Protein AF-A0A3D1GV49-F1 (afdb_monomer)

Foldseek 3Di:
DKEWEAELAAIDIDADQAADQDDDDPPPFPQPDDQDLQNLLLLLNQCRVVNCPVVCVPPPVSVVSNVNSRRHVCCVVCVPDDNQKYKYKYKFFFDDDPPCVVVQCVSNVRNVHPGRIDIDIFDIDGGDDPPDPVRVVVRVVVRVVSCLVVCVVCVNGRVVRPVSVVVNVVVD

Radius of gyration: 15.7 Å; Cα contacts (8 Å, |Δi|>4): 279; chains: 1; bounding box: 40×38×38 Å

Mean predicted aligned error: 3.66 Å

Structure (mmCIF, N/CA/C/O backbone):
data_AF-A0A3D1GV49-F1
#
_entry.id   AF-A0A3D1GV49-F1
#
loop_
_atom_site.group_PDB
_atom_site.id
_atom_site.type_symbol
_atom_site.label_atom_id
_atom_site.label_alt_id
_atom_site.label_comp_id
_atom_site.label_asym_id
_atom_site.label_entity_id
_atom_site.label_seq_id
_atom_site.pdbx_PDB_ins_code
_atom_site.Cartn_x
_atom_site.Cartn_y
_atom_site.Cartn_z
_atom_site.occupancy
_atom_site.B_iso_or_equiv
_atom_site.auth_seq_id
_atom_site.auth_comp_id
_atom_site.auth_asym_id
_atom_site.auth_atom_id
_atom_site.pdbx_PDB_model_num
ATOM 1 N N . MET A 1 1 ? 9.164 -7.385 -13.011 1.00 94.00 1 MET A N 1
ATOM 2 C CA . MET A 1 1 ? 7.941 -6.557 -12.893 1.00 94.00 1 MET A CA 1
ATOM 3 C C . MET A 1 1 ? 8.185 -5.562 -11.779 1.00 94.00 1 MET A C 1
ATOM 5 O O . MET A 1 1 ? 9.011 -5.842 -10.910 1.00 94.00 1 MET A O 1
ATOM 9 N N . ILE A 1 2 ? 7.506 -4.420 -11.789 1.00 96.56 2 ILE A N 1
ATOM 10 C CA . ILE A 1 2 ? 7.670 -3.383 -10.764 1.00 96.56 2 ILE A CA 1
ATOM 11 C C . ILE A 1 2 ? 6.376 -3.275 -9.970 1.00 96.56 2 ILE A C 1
ATOM 13 O O . ILE A 1 2 ? 5.301 -3.083 -10.539 1.00 96.56 2 ILE A O 1
ATOM 17 N N . VAL A 1 3 ? 6.489 -3.380 -8.648 1.00 97.19 3 VAL A N 1
ATOM 18 C CA . VAL A 1 3 ? 5.381 -3.139 -7.724 1.00 97.19 3 VAL A CA 1
ATOM 19 C C . VAL A 1 3 ? 5.684 -1.863 -6.952 1.00 97.19 3 VAL A C 1
ATOM 21 O O . VAL A 1 3 ? 6.710 -1.763 -6.280 1.00 97.19 3 VAL A O 1
ATOM 24 N N . ARG A 1 4 ? 4.773 -0.894 -7.036 1.00 97.50 4 ARG A N 1
ATOM 25 C CA . ARG A 1 4 ? 4.805 0.347 -6.261 1.00 97.50 4 ARG A CA 1
ATOM 26 C C . ARG A 1 4 ? 3.702 0.329 -5.216 1.00 97.50 4 ARG A C 1
ATOM 28 O O . ARG A 1 4 ? 2.524 0.209 -5.546 1.00 97.50 4 ARG A O 1
ATOM 35 N N . LEU A 1 5 ? 4.083 0.448 -3.956 1.00 97.62 5 LEU A N 1
ATOM 36 C CA . LEU A 1 5 ? 3.190 0.529 -2.811 1.00 97.62 5 LEU A CA 1
ATOM 37 C C . LEU A 1 5 ? 3.128 1.983 -2.362 1.00 97.62 5 LEU A C 1
ATOM 39 O O . LEU A 1 5 ? 4.135 2.533 -1.928 1.00 97.62 5 LEU A O 1
ATOM 43 N N . MET A 1 6 ? 1.959 2.603 -2.463 1.00 95.81 6 MET A N 1
ATOM 44 C CA . MET A 1 6 ? 1.744 3.982 -2.036 1.00 95.81 6 MET A CA 1
ATOM 45 C C . MET A 1 6 ? 0.834 3.986 -0.809 1.00 95.81 6 MET A C 1
ATOM 47 O O . MET A 1 6 ? -0.371 3.727 -0.913 1.00 95.81 6 MET A O 1
ATOM 51 N N . GLY A 1 7 ? 1.438 4.230 0.355 1.00 94.31 7 GLY A N 1
ATOM 52 C CA . GLY A 1 7 ? 0.734 4.446 1.611 1.00 94.31 7 GLY A CA 1
ATOM 53 C C . GLY A 1 7 ? 0.353 5.909 1.814 1.00 94.31 7 GLY A C 1
ATOM 54 O O . GLY A 1 7 ? 0.360 6.717 0.887 1.00 94.31 7 GLY A O 1
ATOM 55 N N . GLU A 1 8 ? -0.004 6.249 3.050 1.00 91.06 8 GLU A N 1
ATOM 56 C CA . GLU A 1 8 ? -0.353 7.624 3.413 1.00 91.06 8 GLU A CA 1
ATOM 57 C C . GLU A 1 8 ? 0.881 8.519 3.604 1.00 91.06 8 GLU A C 1
ATOM 59 O O . GLU A 1 8 ? 0.804 9.712 3.312 1.00 91.06 8 GLU A O 1
ATOM 64 N N . ILE A 1 9 ? 1.983 7.955 4.110 1.00 90.38 9 ILE A N 1
ATOM 65 C CA . ILE A 1 9 ? 3.219 8.686 4.415 1.00 90.38 9 ILE A CA 1
ATOM 66 C C . ILE A 1 9 ? 4.334 8.250 3.468 1.00 90.38 9 ILE A C 1
ATOM 68 O O . ILE A 1 9 ? 4.937 9.100 2.818 1.00 90.38 9 ILE A O 1
ATOM 72 N N . ASP A 1 10 ? 4.569 6.942 3.360 1.00 92.81 10 ASP A N 1
ATOM 73 C CA . ASP A 1 10 ? 5.687 6.394 2.598 1.00 92.81 10 ASP A CA 1
ATOM 74 C C . ASP A 1 10 ? 5.247 5.738 1.283 1.00 92.81 10 ASP A C 1
ATOM 76 O O . ASP A 1 10 ? 4.146 5.184 1.150 1.00 92.81 10 ASP A O 1
ATOM 80 N N . ILE A 1 11 ? 6.162 5.760 0.314 1.00 93.31 11 ILE A N 1
ATOM 81 C CA . ILE A 1 11 ? 6.055 5.035 -0.951 1.00 93.31 11 ILE A CA 1
ATOM 82 C C . ILE A 1 11 ? 7.240 4.079 -1.042 1.00 93.31 11 ILE A C 1
ATOM 84 O O . ILE A 1 11 ? 8.384 4.507 -0.930 1.00 93.31 11 ILE A O 1
ATOM 88 N N . HIS A 1 12 ? 6.972 2.798 -1.295 1.00 96.06 12 HIS A N 1
ATOM 89 C CA . HIS A 1 12 ? 8.008 1.789 -1.527 1.00 96.06 12 HIS A CA 1
ATOM 90 C C . HIS A 1 12 ? 7.859 1.200 -2.923 1.00 96.06 12 HIS A C 1
ATOM 92 O O . HIS A 1 12 ? 6.757 0.823 -3.321 1.00 96.06 12 HIS A O 1
ATOM 98 N N . SER A 1 13 ? 8.948 1.114 -3.681 1.00 96.25 13 SER A N 1
ATOM 99 C CA . SER A 1 13 ? 8.957 0.469 -5.000 1.00 96.25 13 SER A CA 1
ATOM 100 C C . SER A 1 13 ? 10.038 -0.588 -5.049 1.00 96.25 13 SER A C 1
ATOM 102 O O . SER A 1 13 ? 11.140 -0.369 -4.559 1.00 96.25 13 SER A O 1
ATOM 104 N N . PHE A 1 14 ? 9.730 -1.721 -5.670 1.00 96.50 14 PHE A N 1
ATOM 105 C CA . PHE A 1 14 ? 10.686 -2.812 -5.803 1.00 96.50 14 PHE A CA 1
ATOM 106 C C . PHE A 1 14 ? 10.477 -3.586 -7.104 1.00 96.50 14 PHE A C 1
ATOM 108 O O . PHE A 1 14 ? 9.364 -3.686 -7.637 1.00 96.50 14 PHE A O 1
ATOM 115 N N . ARG A 1 15 ? 11.578 -4.149 -7.608 1.00 95.75 15 ARG A N 1
ATOM 116 C CA . ARG A 1 15 ? 11.580 -5.113 -8.709 1.00 95.75 15 ARG A CA 1
ATOM 117 C C . ARG A 1 15 ? 11.308 -6.508 -8.149 1.00 95.75 15 ARG A C 1
ATOM 119 O O . ARG A 1 15 ? 11.805 -6.879 -7.090 1.00 95.75 15 ARG A O 1
ATOM 126 N N . THR A 1 16 ? 10.532 -7.302 -8.869 1.00 94.38 16 THR A N 1
ATOM 127 C CA . THR A 1 16 ? 10.328 -8.718 -8.550 1.00 94.38 16 THR A CA 1
ATOM 128 C C . THR A 1 16 ? 10.122 -9.528 -9.821 1.00 94.38 16 THR A C 1
ATOM 130 O O . THR A 1 16 ? 9.662 -8.990 -10.825 1.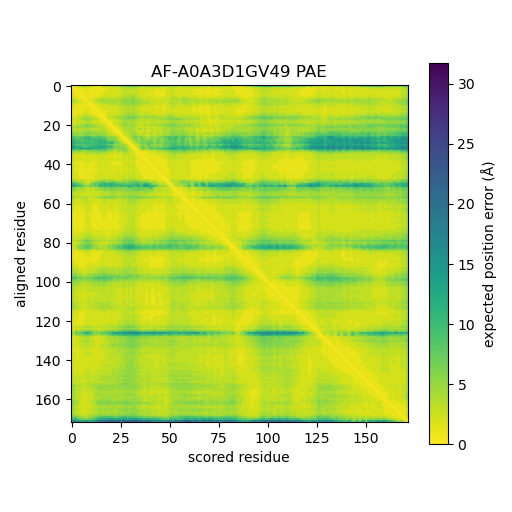00 94.38 16 THR A O 1
ATOM 133 N N . ASP A 1 17 ? 10.430 -10.820 -9.788 1.00 91.56 17 ASP A N 1
ATOM 134 C CA . ASP A 1 17 ? 10.268 -11.711 -10.946 1.00 91.56 17 ASP A CA 1
ATOM 135 C C . ASP A 1 17 ? 8.997 -12.561 -10.850 1.00 91.56 17 ASP A C 1
ATOM 137 O O . ASP A 1 17 ? 8.612 -13.242 -11.797 1.00 91.56 17 ASP A O 1
ATOM 141 N N . SER A 1 18 ? 8.335 -12.552 -9.689 1.00 92.25 18 SER A N 1
ATOM 142 C CA . SER A 1 18 ? 7.145 -13.364 -9.444 1.00 92.25 18 SER A CA 1
ATOM 143 C C . SER A 1 18 ? 6.245 -12.763 -8.377 1.00 92.25 18 SER A C 1
ATOM 145 O O . SER A 1 18 ? 6.705 -12.204 -7.380 1.00 92.25 18 SER A O 1
ATOM 147 N N . LEU A 1 19 ? 4.943 -12.960 -8.545 1.00 94.38 19 LEU A N 1
ATOM 148 C CA . LEU A 1 19 ? 3.963 -12.721 -7.495 1.00 94.38 19 LEU A CA 1
ATOM 149 C C . LEU A 1 19 ? 3.951 -13.875 -6.486 1.00 94.38 19 LEU A C 1
ATOM 151 O O . LEU A 1 19 ? 4.430 -14.973 -6.771 1.00 94.38 19 LEU A O 1
ATOM 155 N N . LEU A 1 20 ? 3.398 -13.625 -5.298 1.00 94.06 20 LEU A N 1
ATOM 156 C CA . LEU A 1 20 ? 3.218 -14.658 -4.278 1.00 94.06 20 LEU A CA 1
ATOM 157 C C . LEU A 1 20 ? 1.772 -15.151 -4.281 1.00 94.06 20 LEU A C 1
ATOM 159 O O . LEU A 1 20 ? 0.845 -14.362 -4.103 1.00 94.06 20 LEU A O 1
ATOM 163 N N . SER A 1 21 ? 1.583 -16.456 -4.469 1.00 90.69 21 SER A N 1
ATOM 164 C CA . SER A 1 21 ? 0.264 -17.099 -4.374 1.00 90.69 21 SER A CA 1
ATOM 165 C C . SER A 1 21 ? -0.134 -17.372 -2.925 1.00 90.69 21 SER A C 1
ATOM 167 O O . SER A 1 21 ? -1.310 -17.294 -2.572 1.00 90.69 21 SER A O 1
ATOM 169 N N . ASP A 1 22 ? 0.855 -17.670 -2.083 1.00 92.50 22 ASP A N 1
ATOM 170 C CA . ASP A 1 22 ? 0.647 -17.966 -0.673 1.00 92.50 22 ASP A CA 1
ATOM 171 C C . ASP A 1 22 ? 0.679 -16.691 0.167 1.00 92.50 22 ASP A C 1
ATOM 173 O O . ASP A 1 22 ? 1.473 -15.775 -0.069 1.00 92.50 22 ASP A O 1
ATOM 177 N N . ARG A 1 23 ? -0.196 -16.648 1.175 1.00 93.69 23 ARG A N 1
ATOM 178 C CA . ARG A 1 23 ? -0.266 -15.533 2.119 1.00 93.69 23 ARG A CA 1
ATOM 179 C C . ARG A 1 23 ? 1.049 -15.445 2.907 1.00 93.69 23 ARG A C 1
ATOM 181 O O . ARG A 1 23 ? 1.469 -16.463 3.461 1.00 93.69 23 ARG A O 1
ATOM 188 N N . PRO A 1 24 ? 1.677 -14.260 3.009 1.00 91.56 24 PRO A N 1
ATOM 189 C CA . PRO A 1 24 ? 2.915 -14.108 3.761 1.00 91.56 24 PRO A CA 1
ATOM 190 C C . PRO A 1 24 ? 2.669 -14.248 5.266 1.00 91.56 24 PRO A C 1
ATOM 192 O O . PRO A 1 24 ? 1.586 -13.928 5.768 1.00 91.56 24 PRO A O 1
ATOM 195 N N . SER A 1 25 ? 3.700 -14.690 5.989 1.00 85.94 25 SER A N 1
ATOM 196 C CA . SER A 1 25 ? 3.725 -14.567 7.447 1.00 85.94 25 SER A CA 1
ATOM 197 C C . SER A 1 25 ? 3.886 -13.099 7.836 1.00 85.94 25 SER A C 1
ATOM 199 O O . SER A 1 25 ? 4.618 -12.360 7.179 1.00 85.94 25 SER A O 1
ATOM 201 N N . LEU A 1 26 ? 3.206 -12.686 8.903 1.00 85.38 26 LEU A N 1
ATOM 202 C CA . LEU A 1 26 ? 3.371 -11.370 9.516 1.00 85.38 26 LEU A CA 1
ATOM 203 C C . LEU A 1 26 ? 4.064 -11.560 10.866 1.00 85.38 26 LEU A C 1
ATOM 205 O O . LEU A 1 26 ? 3.418 -11.612 11.918 1.00 85.38 26 LEU A O 1
ATOM 209 N N . ASP A 1 27 ? 5.378 -11.755 10.812 1.00 78.94 27 ASP A N 1
ATOM 210 C CA . ASP A 1 27 ? 6.172 -12.101 11.985 1.00 78.94 27 ASP A CA 1
ATOM 211 C C . ASP A 1 27 ? 6.178 -10.954 13.005 1.00 78.94 27 ASP A C 1
ATOM 213 O O . ASP A 1 27 ? 6.212 -9.771 12.669 1.00 78.94 27 ASP A O 1
ATOM 217 N N . GLY A 1 28 ? 6.135 -11.307 14.291 1.00 77.56 28 GLY A N 1
ATOM 218 C CA . GLY A 1 28 ? 6.156 -10.330 15.382 1.00 77.56 28 GLY A CA 1
ATOM 219 C C . GLY A 1 28 ? 4.812 -9.658 15.686 1.00 77.56 28 GLY A C 1
ATOM 220 O O . GLY A 1 28 ? 4.747 -8.859 16.622 1.00 77.56 28 GLY A O 1
ATOM 221 N N . LEU A 1 29 ? 3.728 -9.999 14.977 1.00 80.38 29 LEU A N 1
ATOM 222 C CA . LEU A 1 29 ? 2.384 -9.531 15.325 1.00 80.38 29 LEU A CA 1
ATOM 223 C C . LEU A 1 29 ? 1.669 -10.486 16.296 1.00 80.38 29 LEU A C 1
ATOM 225 O O . LEU A 1 29 ? 1.750 -11.706 16.147 1.00 80.38 29 LEU A O 1
ATOM 229 N N . PRO A 1 30 ? 0.883 -9.966 17.257 1.00 73.31 30 PRO A N 1
ATOM 230 C CA . PRO A 1 30 ? 0.136 -10.774 18.219 1.00 73.31 30 PRO A CA 1
ATOM 231 C C . PRO A 1 30 ? -1.171 -11.334 17.621 1.00 73.31 30 PRO A C 1
ATOM 233 O O . PRO A 1 30 ? -2.225 -11.300 18.266 1.00 73.31 30 PRO A O 1
ATOM 236 N N . ILE A 1 31 ? -1.135 -11.841 16.386 1.00 82.12 31 ILE A N 1
ATOM 237 C CA . ILE A 1 31 ? -2.306 -12.446 15.744 1.00 82.12 31 ILE A CA 1
ATOM 238 C C . ILE A 1 31 ? -2.472 -13.862 16.304 1.00 82.12 31 ILE A C 1
ATOM 240 O O . ILE A 1 31 ? -1.654 -14.744 16.070 1.00 82.12 31 ILE A O 1
ATOM 244 N N . LYS A 1 32 ? -3.536 -14.072 17.087 1.00 73.75 32 LYS A N 1
ATOM 245 C CA . LYS A 1 32 ? -3.801 -15.348 17.778 1.00 73.75 32 LYS A CA 1
ATOM 246 C C . LYS A 1 32 ? -4.431 -16.423 16.889 1.00 73.75 32 LYS A C 1
ATOM 248 O O . LYS A 1 32 ? -4.314 -17.603 17.200 1.00 73.75 32 LYS A O 1
ATOM 253 N N . ASP A 1 33 ? -5.091 -16.004 15.814 1.00 82.31 33 ASP A N 1
ATOM 254 C CA . ASP A 1 33 ? -5.827 -16.869 14.888 1.00 82.31 33 ASP A CA 1
ATOM 255 C C . ASP A 1 33 ? -5.180 -16.840 13.494 1.00 82.31 33 ASP A C 1
ATOM 257 O O . ASP A 1 33 ? -4.150 -16.207 13.280 1.00 82.31 33 ASP A O 1
ATOM 261 N N . THR A 1 34 ? -5.794 -17.490 12.505 1.00 87.12 34 THR A N 1
ATOM 262 C CA . THR A 1 34 ? -5.321 -17.435 11.116 1.00 87.12 34 THR A CA 1
ATOM 263 C C . THR A 1 34 ? -5.248 -15.989 10.606 1.00 87.12 34 THR A C 1
ATOM 265 O O . THR A 1 34 ? -6.219 -15.233 10.706 1.00 87.12 34 THR A O 1
ATOM 268 N N . VAL A 1 35 ? -4.100 -15.618 10.030 1.00 91.19 35 VAL A N 1
ATOM 269 C CA . VAL A 1 35 ? -3.900 -14.341 9.327 1.00 91.19 35 VAL A CA 1
ATOM 270 C C . VAL A 1 35 ? -4.823 -14.297 8.115 1.00 91.19 35 VAL A C 1
ATOM 272 O O . VAL A 1 35 ? -4.868 -15.254 7.347 1.00 91.19 35 VAL A O 1
ATOM 275 N N . THR A 1 36 ? -5.551 -13.202 7.930 1.00 94.38 36 THR A N 1
ATOM 276 C CA . THR A 1 36 ? -6.469 -12.978 6.803 1.00 94.38 36 THR A CA 1
ATOM 277 C C . THR A 1 36 ? -5.883 -11.990 5.793 1.00 94.38 36 THR A C 1
ATOM 279 O O . THR A 1 36 ? -4.957 -11.250 6.110 1.00 94.38 36 THR A O 1
ATOM 282 N N . ASP A 1 37 ? -6.453 -11.904 4.589 1.00 95.81 37 ASP A N 1
ATOM 283 C CA . ASP A 1 37 ? -6.032 -10.904 3.587 1.00 95.81 37 ASP A CA 1
ATOM 284 C C . ASP A 1 37 ? -6.244 -9.477 4.106 1.00 95.81 37 ASP A C 1
ATOM 286 O O . ASP A 1 37 ? -5.453 -8.576 3.836 1.00 95.81 37 ASP A O 1
ATOM 290 N N . GLY A 1 38 ? -7.295 -9.286 4.911 1.00 95.81 38 GLY A N 1
ATOM 291 C CA . GLY A 1 38 ? -7.538 -8.038 5.621 1.00 95.81 38 GLY A CA 1
ATOM 292 C C . GLY A 1 38 ? -6.400 -7.698 6.581 1.00 95.81 38 GLY A C 1
ATOM 293 O O . GLY A 1 38 ? -5.982 -6.546 6.616 1.00 95.81 38 GLY A O 1
ATOM 294 N N . ASP A 1 39 ? -5.857 -8.674 7.309 1.00 96.50 39 ASP A N 1
ATOM 295 C CA . ASP A 1 39 ? -4.709 -8.442 8.194 1.00 96.50 39 ASP A CA 1
ATOM 296 C C . ASP A 1 39 ? -3.473 -8.016 7.395 1.00 96.50 39 ASP A C 1
ATOM 298 O O . ASP A 1 39 ? -2.819 -7.053 7.776 1.00 96.50 39 ASP A O 1
ATOM 302 N N . VAL A 1 40 ? -3.206 -8.644 6.242 1.00 97.44 40 VAL A N 1
ATOM 303 C CA . VAL A 1 40 ? -2.081 -8.260 5.366 1.00 97.44 40 VAL A CA 1
ATOM 304 C C . VAL A 1 40 ? -2.241 -6.830 4.841 1.00 97.44 40 VAL A C 1
ATOM 306 O O . VAL A 1 40 ? -1.292 -6.053 4.897 1.00 97.44 40 VAL A O 1
ATOM 309 N N . ILE A 1 41 ? -3.442 -6.442 4.390 1.00 97.81 41 ILE A N 1
ATOM 310 C CA . ILE A 1 41 ? -3.721 -5.067 3.934 1.00 97.81 41 ILE A CA 1
ATOM 311 C C . ILE A 1 41 ? -3.530 -4.062 5.075 1.00 97.81 41 ILE A C 1
ATOM 313 O O . ILE A 1 41 ? -2.914 -3.016 4.880 1.00 97.81 41 ILE A O 1
ATOM 317 N N . ASN A 1 42 ? -4.064 -4.362 6.263 1.00 97.25 42 ASN A N 1
ATOM 318 C CA . ASN A 1 42 ? -3.989 -3.446 7.399 1.00 97.25 42 ASN A CA 1
ATOM 319 C C . ASN A 1 42 ? -2.565 -3.325 7.945 1.00 97.25 42 ASN A C 1
ATOM 321 O O . ASN A 1 42 ? -2.152 -2.227 8.308 1.00 97.25 42 ASN A O 1
ATOM 325 N N . TRP A 1 43 ? -1.814 -4.426 7.976 1.00 96.69 43 TRP A N 1
ATOM 326 C CA . TRP A 1 43 ? -0.413 -4.407 8.371 1.00 96.69 43 TRP A CA 1
ATOM 327 C C . TRP A 1 43 ? 0.435 -3.623 7.372 1.00 96.69 43 TRP A C 1
ATOM 329 O O . TRP A 1 43 ? 1.208 -2.767 7.789 1.00 96.69 43 TRP A O 1
ATOM 339 N N . LEU A 1 44 ? 0.244 -3.846 6.067 1.00 97.12 44 LEU A N 1
ATOM 340 C CA . LEU A 1 44 ? 0.972 -3.107 5.037 1.00 97.12 44 LEU A CA 1
ATOM 341 C C . LEU A 1 44 ? 0.664 -1.607 5.100 1.00 97.12 44 LEU A C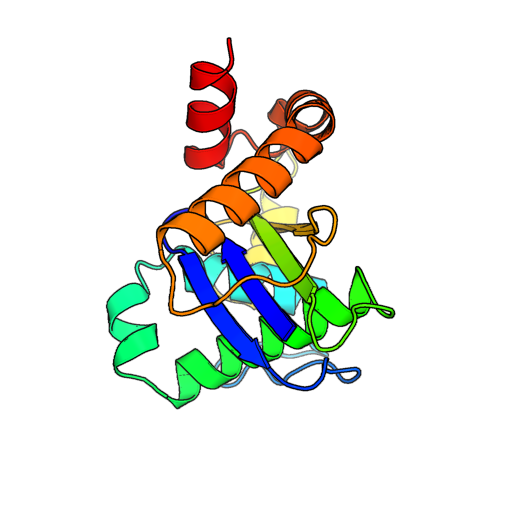 1
ATOM 343 O O . LEU A 1 44 ? 1.563 -0.780 4.984 1.00 97.12 44 LEU A O 1
ATOM 347 N N . GLY A 1 45 ? -0.604 -1.259 5.329 1.00 96.56 45 GLY A N 1
ATOM 348 C CA . GLY A 1 45 ? -1.017 0.124 5.534 1.00 96.56 45 GLY A CA 1
ATOM 349 C C . GLY A 1 45 ? -0.366 0.753 6.753 1.00 96.56 45 GLY A C 1
ATOM 350 O O . GLY A 1 45 ? 0.162 1.849 6.644 1.00 96.56 45 GLY A O 1
ATOM 351 N N . TRP A 1 46 ? -0.333 0.050 7.886 1.00 95.31 46 TRP A N 1
ATOM 352 C CA . TRP A 1 46 ? 0.385 0.509 9.075 1.00 95.31 46 TRP A CA 1
ATOM 353 C C . TRP A 1 46 ? 1.888 0.668 8.825 1.00 95.31 46 TRP A C 1
ATOM 355 O O . TRP A 1 46 ? 2.462 1.676 9.229 1.00 95.31 46 TRP A O 1
ATOM 365 N N . ALA A 1 47 ? 2.512 -0.290 8.136 1.00 94.62 47 ALA A N 1
ATOM 366 C CA . ALA A 1 47 ? 3.932 -0.259 7.815 1.00 94.62 47 ALA A CA 1
ATOM 367 C C . ALA A 1 47 ? 4.288 1.027 7.049 1.00 94.62 47 ALA A C 1
ATOM 369 O O . ALA A 1 47 ? 5.152 1.773 7.499 1.00 94.62 47 ALA A O 1
ATOM 370 N N . LEU A 1 48 ? 3.546 1.345 5.983 1.00 94.81 48 LEU A N 1
ATOM 371 C CA . LEU A 1 48 ? 3.746 2.539 5.140 1.00 94.81 48 LEU A CA 1
ATOM 372 C C . LEU A 1 48 ? 3.228 3.853 5.757 1.00 94.81 48 LEU A C 1
ATOM 374 O O . LEU A 1 48 ? 3.337 4.921 5.157 1.00 94.81 48 LEU A O 1
ATOM 378 N N . ASP A 1 49 ? 2.593 3.775 6.922 1.00 92.12 49 ASP A N 1
ATOM 379 C CA . ASP A 1 49 ? 2.023 4.911 7.651 1.00 92.12 49 ASP A CA 1
ATOM 380 C C . ASP A 1 49 ? 2.772 5.189 8.964 1.00 92.12 49 ASP A C 1
ATOM 382 O O . ASP A 1 49 ? 2.386 6.043 9.761 1.00 92.12 49 ASP A O 1
ATOM 386 N N . SER A 1 50 ? 3.846 4.439 9.216 1.00 84.38 50 SER A N 1
ATOM 387 C CA . SER A 1 50 ? 4.653 4.553 10.429 1.00 84.38 50 SER A CA 1
ATOM 388 C C . SER A 1 50 ? 5.888 5.446 10.265 1.00 84.38 50 SER A C 1
ATOM 390 O O . SER A 1 50 ? 6.639 5.592 11.228 1.00 84.38 50 SER A O 1
ATOM 392 N N . GLY A 1 51 ? 6.082 6.067 9.091 1.00 79.19 51 GLY A N 1
ATOM 393 C CA . GLY A 1 51 ? 7.321 6.775 8.751 1.00 79.19 51 GLY A CA 1
ATOM 394 C C . GLY A 1 51 ? 8.468 5.782 8.586 1.00 79.19 51 GLY A C 1
ATOM 395 O O . GLY A 1 51 ? 9.505 5.897 9.232 1.00 79.19 51 GLY A O 1
ATOM 396 N N . ALA A 1 52 ? 8.225 4.733 7.809 1.00 80.12 52 ALA A N 1
ATOM 397 C CA . ALA A 1 52 ? 9.083 3.572 7.702 1.00 80.12 52 ALA A CA 1
ATOM 398 C C . ALA A 1 52 ? 10.182 3.700 6.646 1.00 80.12 52 ALA A C 1
ATOM 400 O O . ALA A 1 52 ? 10.879 2.712 6.456 1.00 80.12 52 ALA A O 1
ATOM 401 N N . ALA A 1 53 ? 10.364 4.853 5.989 1.00 83.56 53 ALA A N 1
ATOM 402 C CA . ALA A 1 53 ? 11.427 5.056 4.996 1.00 83.56 53 ALA A CA 1
ATOM 403 C C . ALA A 1 53 ? 12.798 4.557 5.496 1.00 83.56 53 ALA A C 1
ATOM 405 O O . ALA A 1 53 ? 13.342 3.614 4.927 1.00 83.56 53 ALA A O 1
ATOM 406 N N . ASP A 1 54 ? 13.265 5.059 6.646 1.00 87.31 54 ASP A N 1
ATOM 407 C CA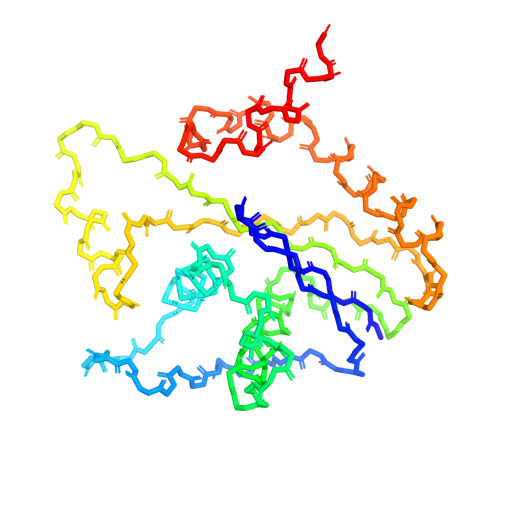 . ASP A 1 54 ? 14.535 4.630 7.257 1.00 87.31 54 ASP A CA 1
ATOM 408 C C . ASP A 1 54 ? 14.559 3.113 7.536 1.00 87.31 54 ASP A C 1
ATOM 410 O O . ASP A 1 54 ? 15.552 2.425 7.321 1.00 87.31 54 ASP A O 1
ATOM 414 N N . ARG A 1 55 ? 13.430 2.545 7.981 1.00 90.25 55 ARG A N 1
ATOM 415 C CA . ARG A 1 55 ? 13.322 1.104 8.269 1.00 90.25 55 ARG A CA 1
ATOM 416 C C . ARG A 1 55 ? 13.314 0.250 7.004 1.00 90.25 55 ARG A C 1
ATOM 418 O O . ARG A 1 55 ? 13.805 -0.869 7.038 1.00 90.25 55 ARG A O 1
ATOM 425 N N . LEU A 1 56 ? 12.732 0.727 5.909 1.00 91.62 56 LEU A N 1
ATOM 426 C CA . LEU A 1 56 ? 12.747 0.033 4.620 1.00 91.62 56 LEU A CA 1
ATOM 427 C C . LEU A 1 56 ? 14.167 -0.026 4.044 1.00 91.62 56 LEU A C 1
ATOM 429 O O . LEU A 1 56 ? 14.523 -1.000 3.376 1.00 91.62 56 LEU A O 1
ATOM 433 N N . GLU A 1 57 ? 14.983 0.987 4.325 1.00 89.81 57 GLU A N 1
ATOM 434 C CA . GLU A 1 57 ? 16.390 1.023 3.930 1.00 89.81 57 GLU A CA 1
ATOM 435 C C . GLU A 1 57 ? 17.243 0.091 4.806 1.00 89.81 57 GLU A C 1
ATOM 437 O O . GLU A 1 57 ? 17.927 -0.793 4.272 1.00 89.81 57 GLU A O 1
ATOM 442 N N . ASP A 1 58 ? 17.127 0.219 6.131 1.00 92.69 58 ASP A N 1
ATOM 443 C CA . ASP A 1 58 ? 18.065 -0.380 7.092 1.00 92.69 58 ASP A CA 1
ATOM 444 C C . ASP A 1 58 ? 17.658 -1.765 7.636 1.00 92.69 58 ASP A C 1
ATOM 446 O O . ASP A 1 58 ? 18.514 -2.521 8.104 1.00 92.69 58 ASP A O 1
ATOM 450 N N . ASP A 1 59 ? 16.373 -2.130 7.596 1.00 93.94 59 ASP A N 1
ATOM 451 C CA . ASP A 1 59 ? 15.853 -3.398 8.129 1.00 93.94 59 ASP A CA 1
ATOM 452 C C . ASP A 1 59 ? 15.399 -4.318 6.986 1.00 93.94 59 ASP A C 1
ATOM 454 O O . ASP A 1 59 ? 14.258 -4.286 6.518 1.00 93.94 59 ASP A O 1
ATOM 458 N N . GLU A 1 60 ? 16.314 -5.184 6.541 1.00 94.38 60 GLU A N 1
ATOM 459 C CA . GLU A 1 60 ? 16.073 -6.146 5.459 1.00 94.38 60 GLU A CA 1
ATOM 460 C C . GLU A 1 60 ? 14.905 -7.098 5.759 1.00 94.38 60 GLU A C 1
ATOM 462 O O . GLU A 1 60 ? 14.159 -7.468 4.850 1.00 94.38 60 GLU A O 1
ATOM 467 N N . MET A 1 61 ? 14.703 -7.468 7.028 1.00 92.62 61 MET A N 1
ATOM 468 C CA . MET A 1 61 ? 13.603 -8.348 7.421 1.00 92.62 61 MET A CA 1
ATOM 469 C C . MET A 1 61 ? 12.263 -7.629 7.273 1.00 92.62 61 MET A C 1
ATOM 471 O O . MET A 1 61 ? 11.312 -8.190 6.722 1.00 92.62 61 MET A O 1
ATOM 475 N N . PHE A 1 62 ? 12.186 -6.383 7.734 1.00 93.38 62 PHE A N 1
ATOM 476 C CA . PHE A 1 62 ? 10.994 -5.558 7.582 1.00 93.38 62 PHE A CA 1
ATOM 477 C C . PHE A 1 62 ? 10.696 -5.255 6.109 1.00 93.38 62 PHE A C 1
ATOM 479 O O . PHE A 1 62 ? 9.564 -5.473 5.666 1.00 93.38 62 PHE A O 1
ATOM 486 N N . ARG A 1 63 ? 11.706 -4.845 5.328 1.00 95.44 63 ARG A N 1
ATOM 487 C CA . ARG A 1 63 ? 11.576 -4.648 3.877 1.00 95.44 63 ARG A CA 1
ATOM 488 C C . ARG A 1 63 ? 11.071 -5.919 3.194 1.00 95.44 63 ARG A C 1
ATOM 490 O O . ARG A 1 63 ? 10.093 -5.862 2.453 1.00 95.44 63 ARG A O 1
ATOM 497 N N . GLY A 1 64 ? 11.658 -7.075 3.505 1.00 95.50 64 GLY A N 1
ATOM 498 C CA . GLY A 1 64 ? 11.241 -8.362 2.950 1.00 95.50 64 GLY A CA 1
ATOM 499 C C . GLY A 1 64 ? 9.779 -8.712 3.250 1.00 95.50 64 GLY A C 1
ATOM 500 O O . GLY A 1 64 ? 9.076 -9.228 2.375 1.00 95.50 64 GLY A O 1
ATOM 501 N N . GLN A 1 65 ? 9.277 -8.388 4.448 1.00 95.31 65 GLN A N 1
ATOM 502 C CA . GLN A 1 65 ? 7.858 -8.560 4.781 1.00 95.31 65 GLN A CA 1
ATOM 503 C C . GLN A 1 65 ? 6.960 -7.602 3.981 1.00 95.31 65 GLN A C 1
ATOM 505 O O . GLN A 1 65 ? 5.920 -8.028 3.472 1.00 95.31 65 GLN A O 1
ATOM 510 N N . VAL A 1 66 ? 7.362 -6.334 3.822 1.00 96.69 66 VAL A N 1
ATOM 511 C CA . VAL A 1 66 ? 6.608 -5.322 3.057 1.00 96.69 66 VAL A CA 1
ATOM 512 C C . VAL A 1 66 ? 6.499 -5.731 1.591 1.00 96.69 66 VAL A C 1
ATOM 514 O O . VAL A 1 66 ? 5.405 -5.730 1.022 1.00 96.69 66 VAL A O 1
ATOM 517 N N . GLU A 1 67 ? 7.606 -6.160 0.993 1.00 97.50 67 GLU A N 1
ATOM 518 C CA . GLU A 1 67 ? 7.642 -6.620 -0.394 1.00 97.50 67 GLU A CA 1
ATOM 519 C C . GLU A 1 67 ? 6.848 -7.913 -0.583 1.00 97.50 67 GLU A C 1
ATOM 521 O O . GLU A 1 67 ? 6.095 -8.042 -1.549 1.00 97.50 67 GLU A O 1
ATOM 526 N N . SER A 1 68 ? 6.928 -8.853 0.363 1.00 97.12 68 SER A N 1
ATOM 527 C CA . SER A 1 68 ? 6.131 -10.086 0.322 1.00 97.12 68 SER A CA 1
ATOM 528 C C . SER A 1 68 ? 4.629 -9.799 0.412 1.00 97.12 68 SER A C 1
ATOM 530 O O . SER A 1 68 ? 3.848 -10.347 -0.369 1.00 97.12 68 SER A O 1
ATOM 532 N N . ALA A 1 69 ? 4.211 -8.888 1.295 1.00 97.62 69 ALA A N 1
ATOM 533 C CA . ALA A 1 69 ? 2.831 -8.411 1.348 1.00 97.62 69 ALA A CA 1
ATOM 534 C C . ALA A 1 69 ? 2.415 -7.736 0.035 1.00 97.62 69 ALA A C 1
ATOM 536 O O . ALA A 1 69 ? 1.347 -8.045 -0.494 1.00 97.62 69 ALA A O 1
ATOM 537 N N . GLY A 1 70 ? 3.268 -6.880 -0.533 1.00 97.88 70 GLY A N 1
ATOM 538 C CA . GLY A 1 70 ? 3.031 -6.236 -1.824 1.00 97.88 70 GLY A CA 1
ATOM 539 C C . GLY A 1 70 ? 2.830 -7.236 -2.965 1.00 97.88 70 GLY A C 1
ATOM 540 O O . GLY A 1 70 ? 1.844 -7.145 -3.696 1.00 97.88 70 GLY A O 1
ATOM 541 N N . ARG A 1 71 ? 3.709 -8.238 -3.081 1.00 97.50 71 ARG A N 1
ATOM 542 C CA . ARG A 1 71 ? 3.637 -9.305 -4.099 1.00 97.50 71 ARG A CA 1
ATOM 543 C C . ARG A 1 71 ? 2.387 -10.161 -3.954 1.00 97.50 71 ARG A C 1
ATOM 545 O O . ARG A 1 71 ? 1.758 -10.496 -4.955 1.00 97.50 71 ARG A O 1
ATOM 552 N N . TYR A 1 72 ? 2.029 -10.511 -2.722 1.00 98.00 72 TYR A N 1
ATOM 553 C CA . TYR A 1 72 ? 0.817 -11.272 -2.438 1.00 98.00 72 TYR A CA 1
ATOM 554 C C . TYR A 1 72 ? -0.443 -10.478 -2.791 1.00 98.00 72 TYR A C 1
ATOM 556 O O . TYR A 1 72 ? -1.321 -10.956 -3.500 1.00 98.00 72 TYR A O 1
ATOM 564 N N . LEU A 1 73 ? -0.524 -9.221 -2.357 1.00 98.06 73 LEU A N 1
ATOM 565 C CA . LEU A 1 73 ? -1.685 -8.381 -2.635 1.00 98.06 73 LEU A CA 1
ATOM 566 C C . LEU A 1 73 ? -1.806 -8.017 -4.121 1.00 98.06 73 LEU A C 1
ATOM 568 O O . LEU A 1 73 ? -2.925 -7.917 -4.623 1.00 98.06 73 LEU A O 1
ATOM 572 N N . ALA A 1 74 ? -0.688 -7.865 -4.835 1.00 97.19 74 ALA A N 1
ATOM 573 C CA . ALA A 1 74 ? -0.691 -7.730 -6.287 1.00 97.19 74 ALA A CA 1
ATOM 574 C C . ALA A 1 74 ? -1.257 -8.990 -6.962 1.00 97.19 74 ALA A C 1
ATOM 576 O O . ALA A 1 74 ? -2.119 -8.857 -7.827 1.00 97.19 74 ALA A O 1
ATOM 577 N N . SER A 1 75 ? -0.877 -10.195 -6.513 1.00 96.19 75 SER A N 1
ATOM 578 C CA . SER A 1 75 ? -1.391 -11.466 -7.058 1.00 96.19 75 SER A CA 1
ATOM 579 C C . SER A 1 75 ? -2.906 -11.604 -6.920 1.00 96.19 75 SER A C 1
ATOM 581 O O . SER A 1 75 ? -3.586 -11.993 -7.868 1.00 96.19 75 SER A O 1
ATOM 583 N N . LEU A 1 76 ? -3.461 -11.186 -5.778 1.00 95.50 76 LEU A N 1
ATOM 584 C CA . LEU A 1 76 ? -4.905 -11.216 -5.536 1.00 95.50 76 LEU A CA 1
ATOM 585 C C . LEU A 1 76 ? -5.695 -10.257 -6.439 1.00 95.50 76 LEU A C 1
ATOM 587 O O . LEU A 1 76 ? -6.903 -10.431 -6.611 1.00 95.50 76 LEU A O 1
ATOM 591 N N . ARG A 1 77 ? -5.056 -9.201 -6.954 1.00 94.69 77 ARG A N 1
ATOM 592 C CA . ARG A 1 77 ? -5.724 -8.137 -7.722 1.00 94.69 77 ARG A CA 1
ATOM 593 C C . ARG A 1 77 ? -5.448 -8.200 -9.216 1.00 94.69 77 ARG A C 1
ATOM 595 O O . ARG A 1 77 ? -6.315 -7.805 -9.987 1.00 94.69 77 ARG A O 1
ATOM 602 N N . GLN A 1 78 ? -4.263 -8.656 -9.598 1.00 93.06 78 GLN A N 1
ATOM 603 C CA . GLN A 1 78 ? -3.777 -8.753 -10.970 1.00 93.06 78 GLN A CA 1
ATOM 604 C C . GLN A 1 78 ? -2.973 -10.060 -11.114 1.00 93.06 78 GLN A C 1
ATOM 606 O O . GLN A 1 78 ? -1.746 -10.018 -11.204 1.00 93.06 78 GLN A O 1
ATOM 611 N N . PRO A 1 79 ? -3.634 -11.234 -11.099 1.00 89.25 79 PRO A N 1
ATOM 612 C CA . PRO A 1 79 ? -2.944 -12.525 -11.189 1.00 89.25 79 PRO A CA 1
ATOM 613 C C . PRO A 1 79 ? -2.188 -12.709 -12.514 1.00 89.25 79 PRO A C 1
ATOM 615 O O . PRO A 1 79 ? -1.208 -13.447 -12.554 1.00 89.25 79 PRO A O 1
ATOM 618 N N . ASP A 1 80 ? -2.611 -12.005 -13.568 1.00 89.62 80 ASP A N 1
ATOM 619 C CA . ASP A 1 80 ? -2.021 -12.056 -14.910 1.00 89.62 80 ASP A CA 1
ATOM 620 C C . ASP A 1 80 ? -0.948 -10.972 -15.147 1.00 89.62 80 ASP A C 1
ATOM 622 O O . ASP A 1 80 ? -0.598 -10.694 -16.295 1.00 89.62 80 ASP A O 1
ATOM 626 N N . LEU A 1 81 ? -0.443 -10.321 -14.088 1.00 90.44 81 LEU A N 1
ATOM 627 C CA . LEU A 1 81 ? 0.582 -9.281 -14.215 1.00 90.44 81 LEU A CA 1
ATOM 628 C C . LEU A 1 81 ? 1.859 -9.854 -14.849 1.00 90.44 81 LEU A C 1
ATOM 630 O O . LEU A 1 81 ? 2.495 -10.766 -14.315 1.00 90.44 81 LEU A O 1
ATOM 634 N N . GLY A 1 82 ? 2.241 -9.289 -15.990 1.00 87.62 82 GLY A N 1
ATOM 635 C CA . GLY A 1 82 ? 3.407 -9.698 -16.757 1.00 87.62 82 GLY A CA 1
ATOM 636 C C . GLY A 1 82 ? 4.728 -9.326 -16.085 1.00 87.62 82 GLY A C 1
ATOM 637 O O . GLY A 1 82 ? 4.827 -8.356 -15.332 1.00 87.62 82 GLY A O 1
ATOM 638 N N . VAL A 1 83 ? 5.777 -10.082 -16.415 1.00 84.25 83 VAL A N 1
ATOM 639 C CA . VAL A 1 83 ? 7.131 -9.908 -15.863 1.00 84.25 83 VAL A CA 1
ATOM 640 C C . VAL A 1 83 ? 7.758 -8.553 -16.173 1.00 84.25 83 VAL A C 1
ATOM 642 O O . VAL A 1 83 ? 8.631 -8.141 -15.428 1.00 84.25 83 VAL A O 1
ATOM 645 N N . ASP A 1 84 ? 7.284 -7.815 -17.170 1.00 87.50 84 ASP A N 1
ATOM 646 C CA . ASP A 1 84 ? 7.822 -6.490 -17.502 1.00 87.50 84 ASP A CA 1
ATOM 647 C C . ASP A 1 84 ? 6.859 -5.358 -17.141 1.00 87.50 84 ASP A C 1
ATOM 649 O O . ASP A 1 84 ? 7.097 -4.222 -17.502 1.00 87.50 84 ASP A O 1
ATOM 653 N N . GLN A 1 85 ? 5.760 -5.623 -16.432 1.00 94.56 85 GLN A N 1
ATOM 654 C CA . GLN A 1 85 ? 4.753 -4.594 -16.167 1.00 94.56 85 GLN A CA 1
ATOM 655 C C . GLN A 1 85 ? 4.993 -3.841 -14.860 1.00 94.56 85 GLN A C 1
ATOM 657 O O . GLN A 1 85 ? 5.603 -4.354 -13.915 1.00 94.56 85 GLN A O 1
ATOM 662 N N . PHE A 1 86 ? 4.451 -2.626 -14.805 1.00 96.19 86 PHE A N 1
ATOM 663 C CA . PHE A 1 86 ? 4.370 -1.805 -13.605 1.00 96.19 86 PHE A CA 1
ATOM 664 C C . PHE A 1 86 ? 2.958 -1.874 -13.018 1.00 96.19 86 PHE A C 1
ATOM 666 O O . PHE A 1 86 ? 1.962 -1.684 -13.721 1.00 96.19 86 PHE A O 1
ATOM 673 N N . ILE A 1 87 ? 2.853 -2.102 -11.711 1.00 97.12 87 ILE A N 1
ATOM 674 C CA . ILE A 1 87 ? 1.597 -1.994 -10.971 1.00 97.12 87 ILE A CA 1
ATOM 675 C C . ILE A 1 87 ? 1.778 -1.088 -9.762 1.00 97.12 87 ILE A C 1
ATOM 677 O O . ILE A 1 87 ? 2.739 -1.210 -9.005 1.00 97.12 87 ILE A O 1
ATOM 681 N N . MET A 1 88 ? 0.797 -0.220 -9.541 1.00 97.44 88 MET A N 1
ATOM 682 C CA . MET A 1 88 ? 0.709 0.574 -8.327 1.00 97.44 88 MET A CA 1
ATOM 683 C C . MET A 1 88 ? -0.462 0.112 -7.464 1.00 97.44 88 MET A C 1
ATOM 685 O O . MET A 1 88 ? -1.605 0.014 -7.919 1.00 97.44 88 MET A O 1
ATOM 689 N N . LEU A 1 89 ? -0.168 -0.141 -6.197 1.00 98.06 89 LEU A N 1
ATOM 690 C CA . LEU A 1 89 ? -1.123 -0.448 -5.150 1.00 98.06 89 LEU A CA 1
ATOM 691 C C . LEU A 1 89 ? -1.254 0.771 -4.240 1.00 98.06 89 LEU A C 1
ATOM 693 O O . LEU A 1 89 ? -0.267 1.247 -3.684 1.00 98.06 89 LEU A O 1
ATOM 697 N N . LEU A 1 90 ? -2.477 1.260 -4.075 1.00 97.25 90 LEU A N 1
ATOM 698 C CA . LEU A 1 90 ? -2.809 2.323 -3.135 1.00 97.25 90 LEU A CA 1
ATOM 699 C C . LEU A 1 90 ? -3.319 1.701 -1.842 1.00 97.25 90 LEU A C 1
ATOM 701 O O . LEU A 1 90 ? -4.253 0.893 -1.881 1.00 97.25 90 LEU A O 1
ATOM 705 N N . ILE A 1 91 ? -2.744 2.101 -0.712 1.00 97.31 91 ILE A N 1
ATOM 706 C CA . ILE A 1 91 ? -3.150 1.640 0.612 1.00 97.31 91 ILE A CA 1
ATOM 707 C C . ILE A 1 91 ? -3.716 2.834 1.383 1.00 97.31 91 ILE A C 1
ATOM 709 O O . ILE A 1 91 ? -2.988 3.668 1.913 1.00 97.31 91 ILE A O 1
ATOM 713 N N . LEU A 1 92 ? -5.045 2.934 1.412 1.00 97.06 92 LEU A N 1
ATOM 714 C CA . LEU A 1 92 ? -5.768 4.122 1.869 1.00 97.06 92 LEU A CA 1
ATOM 715 C C . LEU A 1 92 ? -6.396 3.906 3.244 1.0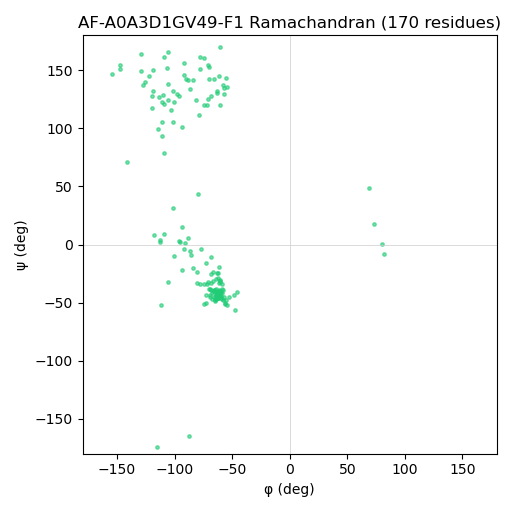0 97.06 92 LEU A C 1
ATOM 717 O O . LEU A 1 92 ? -7.027 2.877 3.491 1.00 97.06 92 LEU A O 1
ATOM 721 N N . ARG A 1 93 ? -6.306 4.913 4.116 1.00 97.19 93 ARG A N 1
ATOM 722 C CA . ARG A 1 93 ? -6.980 4.941 5.418 1.00 97.19 93 ARG A CA 1
ATOM 723 C C . ARG A 1 93 ? -8.488 5.066 5.233 1.00 97.19 93 ARG A C 1
ATOM 725 O O . ARG A 1 93 ? -9.002 6.002 4.612 1.00 97.19 93 ARG A O 1
ATOM 732 N N . GLU A 1 94 ? -9.223 4.168 5.864 1.00 95.69 94 GLU A N 1
ATOM 733 C CA . GLU A 1 94 ? -10.675 4.204 5.900 1.00 95.69 94 GLU A CA 1
ATOM 734 C C . GLU A 1 94 ? -11.188 5.076 7.045 1.00 95.69 94 GLU A C 1
ATOM 736 O O . GLU A 1 94 ? -10.780 4.982 8.205 1.00 95.69 94 GLU A O 1
ATOM 741 N N . ARG A 1 95 ? -12.160 5.924 6.719 1.00 95.38 95 ARG A N 1
ATOM 742 C CA . ARG A 1 95 ? -12.944 6.655 7.701 1.00 95.38 95 ARG A CA 1
ATOM 743 C C . ARG A 1 95 ? -13.924 5.699 8.366 1.00 95.38 95 ARG A C 1
ATOM 745 O O . ARG A 1 95 ? -14.859 5.211 7.737 1.00 95.38 95 ARG A O 1
ATOM 752 N N . TRP A 1 96 ? -13.806 5.564 9.679 1.00 95.88 96 TRP A N 1
ATOM 753 C CA . TRP A 1 96 ? -14.759 4.788 10.462 1.00 95.88 96 TRP A CA 1
ATOM 754 C C . TRP A 1 96 ? -16.118 5.498 10.563 1.00 95.88 96 TRP A C 1
ATOM 756 O O . TRP A 1 96 ? -16.185 6.646 11.023 1.00 95.88 96 TRP A O 1
ATOM 766 N N . PRO A 1 97 ? -17.223 4.839 10.173 1.00 92.62 97 PRO A N 1
ATOM 767 C CA . PRO A 1 97 ? -18.565 5.362 10.380 1.00 92.62 97 PRO A CA 1
ATOM 768 C C . PRO A 1 97 ? -18.882 5.550 11.867 1.00 92.62 97 PRO A C 1
ATOM 770 O O . PRO A 1 97 ? -18.490 4.751 12.727 1.00 92.62 97 PRO A O 1
ATOM 773 N N . VAL A 1 98 ? -19.658 6.593 12.168 1.00 92.25 98 VAL A N 1
ATOM 774 C CA . VAL A 1 98 ? -20.194 6.821 13.516 1.00 92.25 98 VAL A CA 1
ATOM 775 C C . VAL A 1 98 ? -21.021 5.602 13.939 1.00 92.25 98 VAL A C 1
ATOM 777 O O . VAL A 1 98 ? -21.749 5.027 13.136 1.00 92.25 98 VAL A O 1
ATOM 780 N N . GLY A 1 99 ? -20.864 5.168 15.191 1.00 93.25 99 GLY A N 1
ATOM 781 C CA . GLY A 1 99 ? -21.537 3.977 15.724 1.00 93.25 99 GLY A CA 1
ATOM 782 C C . GLY A 1 99 ? -20.872 2.638 15.380 1.00 93.25 99 GLY A C 1
ATOM 783 O O . GLY A 1 99 ? -21.249 1.628 15.958 1.00 93.25 99 GLY A O 1
ATOM 784 N N . SER A 1 100 ? -19.852 2.607 14.510 1.00 93.62 100 SER A N 1
ATOM 785 C CA . SER A 1 100 ? -19.139 1.367 14.141 1.00 93.62 100 SER A CA 1
ATOM 786 C C . SER A 1 100 ? -17.685 1.305 14.624 1.00 93.62 100 SER A C 1
ATOM 788 O O . SER A 1 100 ? -17.002 0.314 14.374 1.00 93.62 100 SER A O 1
ATOM 790 N N . LYS A 1 101 ? -17.203 2.327 15.349 1.00 93.94 101 LYS A N 1
ATOM 791 C CA . LYS A 1 101 ? -15.797 2.463 15.783 1.00 93.94 101 LYS A CA 1
ATOM 792 C C . LYS A 1 101 ? -15.223 1.197 16.427 1.00 93.94 101 LYS A C 1
ATOM 794 O O . LYS A 1 101 ? -14.105 0.826 16.103 1.00 93.94 101 LYS A O 1
ATOM 799 N N . ALA A 1 102 ? -15.978 0.527 17.300 1.00 96.38 102 ALA A N 1
ATOM 800 C CA . ALA A 1 102 ? -15.511 -0.682 17.983 1.00 96.38 102 ALA A CA 1
ATOM 801 C C . ALA A 1 102 ? -15.163 -1.817 17.004 1.00 96.38 102 ALA A C 1
ATOM 803 O O . ALA A 1 102 ? -14.139 -2.471 17.167 1.00 96.38 102 ALA A O 1
ATOM 804 N N . ARG A 1 103 ? -15.973 -2.004 15.954 1.00 95.75 103 ARG A N 1
ATOM 805 C CA . ARG A 1 103 ? -15.743 -3.030 14.929 1.00 95.75 103 ARG A CA 1
ATOM 806 C C . ARG A 1 103 ? -14.468 -2.754 14.138 1.00 95.75 103 ARG A C 1
ATOM 808 O O . ARG A 1 103 ? -13.660 -3.655 13.966 1.00 95.75 103 ARG A O 1
ATOM 815 N N . PHE A 1 104 ? -14.290 -1.526 13.657 1.00 96.31 104 PHE A N 1
ATOM 816 C CA . PHE A 1 104 ? -13.102 -1.176 12.877 1.00 96.31 104 PHE A CA 1
ATOM 817 C C . PHE A 1 104 ? -11.837 -1.161 13.739 1.00 96.31 104 PHE A C 1
ATOM 819 O O . PHE A 1 104 ? -10.804 -1.667 13.314 1.00 96.31 104 PHE A O 1
ATOM 826 N N . LYS A 1 105 ? -11.936 -0.681 14.984 1.00 95.75 105 LYS A N 1
ATOM 827 C CA . LYS A 1 105 ? -10.839 -0.764 15.949 1.00 95.75 105 LYS A CA 1
ATOM 828 C C . LYS A 1 105 ? -10.419 -2.212 16.204 1.00 95.75 105 LYS A C 1
ATOM 830 O O . LYS A 1 105 ? -9.231 -2.483 16.204 1.00 95.75 105 LYS A O 1
ATOM 835 N N . ALA A 1 106 ? -11.366 -3.142 16.339 1.00 94.94 106 ALA A N 1
ATOM 836 C CA . ALA A 1 106 ? -11.039 -4.558 16.505 1.00 94.94 106 ALA A CA 1
ATOM 837 C C . ALA A 1 106 ? -10.257 -5.140 15.312 1.00 94.94 106 ALA A C 1
ATOM 839 O O . ALA A 1 106 ? -9.441 -6.029 15.514 1.00 94.94 106 ALA A O 1
ATOM 840 N N . VAL A 1 107 ? -10.480 -4.642 14.088 1.00 94.62 107 VAL A N 1
ATOM 841 C CA . VAL A 1 107 ? -9.691 -5.027 12.904 1.00 94.62 107 VAL A CA 1
ATOM 842 C C . VAL A 1 107 ? -8.293 -4.412 12.962 1.00 94.62 107 VAL A C 1
ATOM 844 O O . VAL A 1 107 ? -7.312 -5.136 12.840 1.00 94.62 107 VAL A O 1
ATOM 847 N N . ALA A 1 108 ? -8.194 -3.102 13.194 1.00 95.00 108 ALA A N 1
ATOM 848 C CA . ALA A 1 108 ? -6.914 -2.396 13.256 1.00 95.00 108 ALA A CA 1
ATOM 849 C C . ALA A 1 108 ? -6.002 -2.935 14.380 1.00 95.00 108 ALA A C 1
ATOM 851 O O . ALA A 1 108 ? -4.810 -3.162 14.173 1.00 95.00 108 ALA A O 1
ATOM 852 N N . ASP A 1 109 ? -6.583 -3.240 15.543 1.00 94.62 109 ASP A N 1
ATOM 853 C CA . ASP A 1 109 ? -5.873 -3.758 16.716 1.00 94.62 109 ASP A CA 1
ATOM 854 C C . ASP A 1 109 ? -5.204 -5.117 16.466 1.00 94.62 109 ASP A C 1
ATOM 856 O O . ASP A 1 109 ? -4.215 -5.422 17.130 1.00 94.62 109 ASP A O 1
ATOM 860 N N . ARG A 1 110 ? -5.688 -5.925 15.507 1.00 93.94 110 ARG A N 1
ATOM 861 C CA . ARG A 1 110 ? -5.066 -7.223 15.172 1.00 93.94 110 ARG A CA 1
ATOM 862 C C . ARG A 1 110 ? -3.622 -7.072 14.706 1.00 93.94 110 ARG A C 1
ATOM 864 O O . ARG A 1 110 ? -2.817 -7.965 14.946 1.00 93.94 110 ARG A O 1
ATOM 871 N N . VAL A 1 111 ? -3.305 -5.943 14.078 1.00 93.12 111 VAL A N 1
ATOM 872 C CA . VAL A 1 111 ? -1.977 -5.636 13.531 1.00 93.12 111 VAL A CA 1
ATOM 873 C C . VAL A 1 111 ? -1.333 -4.417 14.200 1.00 93.12 111 VAL A C 1
ATOM 875 O O . VAL A 1 111 ? -0.300 -3.944 13.745 1.00 93.12 111 VAL A O 1
ATOM 878 N N . GLY A 1 112 ? -1.937 -3.894 15.275 1.00 91.62 112 GLY A N 1
ATOM 879 C CA . GLY A 1 112 ? -1.441 -2.712 15.990 1.00 91.62 112 GLY A CA 1
ATOM 880 C C . GLY A 1 112 ? -1.634 -1.380 15.251 1.00 91.62 112 GLY A C 1
ATOM 881 O O . GLY A 1 112 ? -0.990 -0.392 15.598 1.00 91.62 112 GLY A O 1
ATOM 882 N N . ALA A 1 113 ? -2.509 -1.335 14.246 1.00 93.56 113 ALA A N 1
ATOM 883 C CA . ALA A 1 113 ? -2.748 -0.148 13.437 1.00 93.56 113 ALA A CA 1
ATOM 884 C C . ALA A 1 113 ? -3.643 0.896 14.131 1.00 93.56 113 ALA A C 1
ATOM 886 O O . ALA A 1 113 ? -4.553 0.569 14.893 1.00 93.56 113 ALA A O 1
ATOM 887 N N . SER A 1 114 ? -3.448 2.172 13.783 1.00 93.12 114 SER A N 1
ATOM 888 C CA . SER A 1 114 ? -4.322 3.281 14.215 1.00 93.12 114 SER A CA 1
ATOM 889 C C . SER A 1 114 ? -5.566 3.451 13.336 1.00 93.12 114 SER A C 1
ATOM 891 O O . SER A 1 114 ? -6.554 4.061 13.754 1.00 93.12 114 SER A O 1
ATOM 893 N N . HIS A 1 115 ? -5.526 2.911 12.120 1.00 95.56 115 HIS A N 1
ATOM 894 C CA . HIS A 1 115 ? -6.582 2.988 11.119 1.00 95.56 115 HIS A CA 1
ATOM 895 C C . HIS A 1 115 ? -6.913 1.596 10.591 1.00 95.56 115 HIS A C 1
ATOM 897 O O . HIS A 1 115 ? -6.138 0.658 10.756 1.00 95.56 115 HIS A O 1
ATOM 903 N N . THR A 1 116 ? -8.067 1.476 9.935 1.00 97.19 116 THR A N 1
ATOM 904 C CA . THR A 1 116 ? -8.251 0.389 8.973 1.00 97.19 116 THR A CA 1
ATOM 905 C C . THR A 1 116 ? -7.841 0.875 7.594 1.00 97.19 116 THR A C 1
ATOM 907 O O . THR A 1 116 ? -8.033 2.051 7.276 1.00 97.19 116 THR A O 1
ATOM 910 N N . TYR A 1 117 ? -7.287 -0.015 6.783 1.00 97.69 117 TYR A N 1
ATOM 911 C CA . TYR A 1 117 ? -6.793 0.304 5.451 1.00 97.69 117 TYR A CA 1
ATOM 912 C C . TYR A 1 117 ? -7.533 -0.494 4.383 1.00 97.69 117 TYR A C 1
ATOM 914 O O . TYR A 1 117 ? -7.987 -1.617 4.616 1.00 97.69 117 TYR A O 1
ATOM 922 N N . HIS A 1 118 ? -7.640 0.098 3.198 1.00 96.62 118 HIS A N 1
ATOM 923 C CA . HIS A 1 118 ? -8.130 -0.559 1.993 1.00 96.62 118 HIS A CA 1
ATOM 924 C C . HIS A 1 118 ? -7.084 -0.502 0.901 1.00 96.62 118 HIS A C 1
ATOM 926 O O . HIS A 1 118 ? -6.377 0.489 0.746 1.00 96.62 118 HIS A O 1
ATOM 932 N N . LEU A 1 119 ? -7.058 -1.569 0.115 1.00 97.06 119 LEU A N 1
ATOM 933 C CA . LEU A 1 119 ? -6.209 -1.692 -1.051 1.00 97.06 119 LEU A CA 1
ATOM 934 C C . LEU A 1 119 ? -7.000 -1.351 -2.313 1.00 97.06 119 LEU A C 1
ATOM 936 O O . LEU A 1 119 ? -8.044 -1.959 -2.568 1.00 97.06 119 LEU A O 1
ATOM 940 N N . ILE A 1 120 ? -6.455 -0.466 -3.141 1.00 95.81 120 ILE A N 1
ATOM 941 C CA . ILE A 1 120 ? -6.899 -0.253 -4.519 1.00 95.81 120 ILE A CA 1
ATOM 942 C C . ILE A 1 120 ? -5.721 -0.546 -5.446 1.00 95.81 120 ILE A C 1
ATOM 944 O O . ILE A 1 120 ? -4.707 0.142 -5.398 1.00 95.81 120 ILE A O 1
ATOM 948 N N . ALA A 1 121 ? -5.859 -1.556 -6.304 1.00 96.50 121 ALA A N 1
ATOM 949 C CA . ALA A 1 121 ? -4.904 -1.782 -7.383 1.00 96.50 121 ALA A CA 1
ATOM 950 C C . ALA A 1 121 ? -5.231 -0.851 -8.552 1.00 96.50 121 ALA A C 1
ATOM 952 O O . ALA A 1 121 ? -6.358 -0.856 -9.055 1.00 96.50 121 ALA A O 1
ATOM 953 N N . CYS A 1 122 ? -4.254 -0.057 -8.977 1.00 96.69 122 CYS A N 1
ATOM 954 C CA . CYS A 1 122 ? -4.374 0.744 -10.186 1.00 96.69 122 CYS A CA 1
ATOM 955 C C . CYS A 1 122 ? -4.245 -0.151 -11.430 1.00 96.69 122 CYS A C 1
ATOM 957 O O . CYS A 1 122 ? -3.708 -1.260 -11.338 1.00 96.69 122 CYS A O 1
ATOM 959 N N . PRO A 1 123 ? -4.706 0.314 -12.604 1.00 94.44 123 PRO A N 1
ATOM 960 C CA . PRO A 1 123 ? -4.456 -0.379 -13.857 1.00 94.44 123 PRO A CA 1
ATOM 961 C C . PRO A 1 123 ? -2.953 -0.551 -14.077 1.00 94.44 123 PRO A C 1
ATOM 963 O O . PRO A 1 123 ? -2.188 0.405 -13.899 1.00 94.44 123 PRO A O 1
ATOM 966 N N . MET A 1 124 ? -2.554 -1.759 -14.474 1.00 94.00 124 MET A N 1
ATOM 967 C CA . MET A 1 124 ? -1.178 -2.054 -14.866 1.00 94.00 124 MET A CA 1
ATOM 968 C C . MET A 1 124 ? -0.730 -1.107 -15.986 1.00 94.00 124 MET A C 1
ATOM 970 O O . MET A 1 124 ? -1.533 -0.732 -16.845 1.00 94.00 124 MET A O 1
ATOM 974 N N . GLN A 1 125 ? 0.530 -0.697 -15.945 1.00 94.19 125 GLN A N 1
ATOM 975 C CA . GLN A 1 125 ? 1.183 0.076 -16.994 1.00 94.19 125 GLN A CA 1
ATOM 976 C C . GLN A 1 125 ? 2.200 -0.811 -17.713 1.00 94.19 125 GLN A C 1
ATOM 978 O O . GLN A 1 125 ? 2.618 -1.853 -17.193 1.00 94.19 125 GLN A O 1
ATOM 983 N N . ASP A 1 126 ? 2.582 -0.382 -18.912 1.00 90.62 126 ASP A N 1
ATOM 984 C CA . ASP A 1 126 ? 3.672 -0.997 -19.663 1.00 90.62 126 ASP A CA 1
ATOM 985 C C . ASP A 1 126 ? 4.998 -0.916 -18.894 1.00 90.62 126 ASP A C 1
ATOM 987 O O . ASP A 1 126 ? 5.110 -0.242 -17.865 1.00 90.62 126 ASP A O 1
ATOM 991 N N . ALA A 1 127 ? 5.997 -1.628 -19.412 1.00 83.00 127 ALA A N 1
ATOM 992 C CA . ALA A 1 127 ? 7.342 -1.616 -18.868 1.00 83.00 127 ALA A CA 1
ATOM 993 C C . ALA A 1 127 ? 7.901 -0.200 -18.763 1.00 83.00 127 ALA A C 1
ATOM 995 O O . ALA A 1 127 ? 7.788 0.592 -19.698 1.00 83.00 127 ALA A O 1
ATOM 996 N N . VAL A 1 128 ? 8.516 0.071 -17.617 1.00 91.06 128 VAL A N 1
ATOM 997 C CA . VAL A 1 128 ? 9.294 1.276 -17.342 1.00 91.06 128 VAL A CA 1
ATOM 998 C C . VAL A 1 128 ? 10.647 0.869 -16.791 1.00 91.06 128 VAL A C 1
ATOM 1000 O O . VAL A 1 128 ? 10.760 -0.167 -16.121 1.00 91.06 128 VAL A O 1
ATOM 1003 N N . ASP A 1 129 ? 11.666 1.674 -17.061 1.00 92.88 129 ASP A N 1
ATOM 1004 C CA . ASP A 1 129 ? 12.936 1.544 -16.370 1.00 92.88 129 ASP A CA 1
ATOM 1005 C C . ASP A 1 12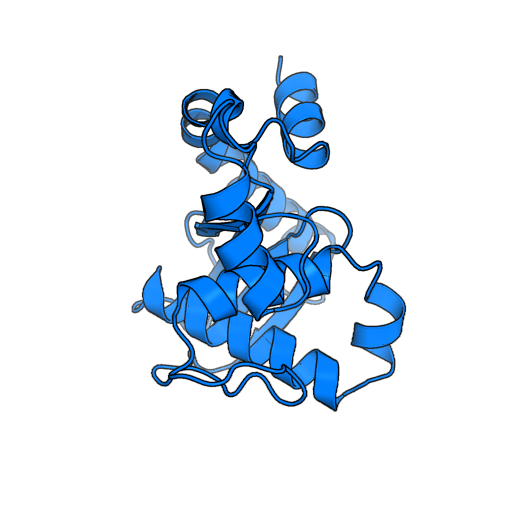9 ? 12.780 2.029 -14.923 1.00 92.88 129 ASP A C 1
ATOM 1007 O O . ASP A 1 129 ? 12.400 3.162 -14.646 1.00 92.88 129 ASP A O 1
ATOM 1011 N N . PHE A 1 130 ? 13.045 1.133 -13.978 1.00 93.25 130 PHE A N 1
ATOM 1012 C CA . PHE A 1 130 ? 12.954 1.426 -12.549 1.00 93.25 130 PHE A CA 1
ATOM 1013 C C . PHE A 1 130 ? 14.030 2.413 -12.085 1.00 93.25 130 PHE A C 1
ATOM 1015 O O . PHE A 1 130 ? 13.823 3.077 -11.074 1.00 93.25 130 PHE A O 1
ATOM 1022 N N . ASP A 1 131 ? 15.163 2.490 -12.792 1.00 94.25 131 ASP A N 1
ATOM 1023 C CA . ASP A 1 131 ? 16.250 3.417 -12.459 1.00 94.25 131 ASP A CA 1
ATOM 1024 C C . ASP A 1 131 ? 16.094 4.776 -13.184 1.00 94.25 131 ASP A C 1
ATOM 1026 O O . ASP A 1 131 ? 16.928 5.665 -13.006 1.00 94.25 131 ASP A O 1
ATOM 1030 N N . ASP A 1 132 ? 15.025 4.952 -13.977 1.00 95.50 132 ASP A N 1
ATOM 1031 C CA . ASP A 1 132 ? 14.647 6.219 -14.610 1.00 95.50 132 ASP A CA 1
ATOM 1032 C C . ASP A 1 132 ? 13.495 6.888 -13.836 1.00 95.50 132 ASP A C 1
ATOM 1034 O O . ASP A 1 132 ? 12.324 6.491 -13.898 1.00 95.50 132 ASP A O 1
ATOM 1038 N N . ASP A 1 133 ? 13.839 7.946 -13.099 1.00 93.69 133 ASP A N 1
ATOM 1039 C CA . ASP A 1 133 ? 12.895 8.716 -12.285 1.00 93.69 133 ASP A CA 1
ATOM 1040 C C . ASP A 1 133 ? 11.763 9.351 -13.113 1.00 93.69 133 ASP A C 1
ATOM 1042 O O . ASP A 1 133 ? 10.634 9.492 -12.618 1.00 93.69 133 ASP A O 1
ATOM 1046 N N . GLU A 1 134 ? 12.028 9.744 -14.364 1.00 95.62 134 GLU A N 1
ATOM 1047 C CA . GLU A 1 134 ? 11.025 10.353 -15.241 1.00 95.62 134 GLU A CA 1
ATOM 1048 C C . GLU A 1 134 ? 10.015 9.303 -15.714 1.00 95.62 134 GLU A C 1
ATOM 1050 O O . GLU A 1 134 ? 8.800 9.548 -15.668 1.00 95.62 134 GLU A O 1
ATOM 1055 N N . GLU A 1 135 ? 10.485 8.116 -16.111 1.00 95.38 135 GLU A N 1
ATOM 1056 C CA . GLU A 1 135 ? 9.605 7.010 -16.500 1.00 95.38 135 GLU A CA 1
ATOM 1057 C C . GLU A 1 135 ? 8.754 6.517 -15.322 1.00 95.38 135 GLU A C 1
ATOM 1059 O O . GLU A 1 135 ? 7.531 6.374 -15.463 1.00 95.38 135 GLU A O 1
ATOM 1064 N N . MET A 1 136 ? 9.356 6.347 -14.140 1.00 95.38 136 MET A N 1
ATOM 1065 C CA . MET A 1 136 ? 8.648 5.956 -12.915 1.00 95.38 136 MET A CA 1
ATOM 1066 C C . MET A 1 136 ? 7.586 6.986 -12.510 1.00 95.38 136 MET A C 1
ATOM 1068 O O . MET A 1 136 ? 6.446 6.621 -12.198 1.00 95.38 136 MET A O 1
ATOM 1072 N N . SER A 1 137 ? 7.919 8.278 -12.574 1.00 94.31 137 SER A N 1
ATOM 1073 C CA . SER A 1 137 ? 6.972 9.366 -12.289 1.00 94.31 137 SER A CA 1
ATOM 1074 C C . SER A 1 137 ? 5.830 9.414 -13.308 1.00 94.31 137 SER A C 1
ATOM 1076 O O . SER A 1 137 ? 4.668 9.626 -12.948 1.00 94.31 137 SER A O 1
ATOM 1078 N N . SER A 1 138 ? 6.131 9.175 -14.587 1.00 94.81 138 SER A N 1
ATOM 1079 C CA . SER A 1 138 ? 5.138 9.109 -15.663 1.00 94.81 138 SER A CA 1
ATOM 1080 C C . SER A 1 138 ? 4.168 7.937 -15.475 1.00 94.81 138 SER A C 1
ATOM 1082 O O . SER A 1 138 ? 2.952 8.117 -15.612 1.00 94.81 138 SER A O 1
ATOM 1084 N N . ALA A 1 139 ? 4.668 6.751 -15.112 1.00 95.50 139 ALA A N 1
ATOM 1085 C CA . ALA A 1 139 ? 3.833 5.588 -14.811 1.00 95.50 139 ALA A CA 1
ATOM 1086 C C . ALA A 1 139 ? 2.947 5.811 -13.580 1.00 95.50 139 ALA A C 1
ATOM 1088 O O . ALA A 1 139 ? 1.744 5.541 -13.644 1.00 95.50 139 ALA A O 1
ATOM 1089 N N . GLU A 1 140 ? 3.497 6.373 -12.498 1.00 94.81 140 GLU A N 1
ATOM 1090 C CA . GLU A 1 140 ? 2.719 6.749 -11.313 1.00 94.81 140 GLU A CA 1
ATOM 1091 C C . GLU A 1 140 ? 1.576 7.701 -11.685 1.00 94.81 140 GLU A C 1
ATOM 1093 O O . GLU A 1 140 ? 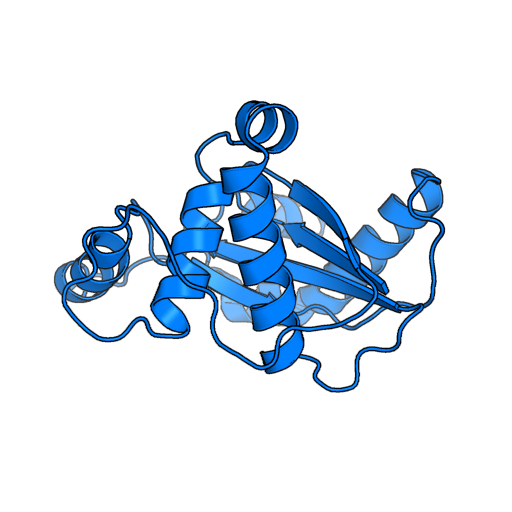0.413 7.435 -11.361 1.00 94.81 140 GLU A O 1
ATOM 1098 N N . ALA A 1 141 ? 1.883 8.779 -12.413 1.00 94.19 141 ALA A N 1
ATOM 1099 C CA . ALA A 1 141 ? 0.891 9.764 -12.822 1.00 94.19 141 ALA A CA 1
ATOM 1100 C C . ALA A 1 141 ? -0.218 9.128 -13.672 1.00 94.19 141 ALA A C 1
ATOM 1102 O O . ALA A 1 141 ? -1.400 9.352 -13.401 1.00 94.19 141 ALA A O 1
ATOM 1103 N N . LYS A 1 142 ? 0.132 8.294 -14.662 1.00 95.56 142 LYS A N 1
ATOM 1104 C CA . LYS A 1 142 ? -0.848 7.565 -15.488 1.00 95.56 142 LYS A CA 1
ATOM 1105 C C . LYS A 1 142 ? -1.747 6.668 -14.635 1.00 95.56 142 LYS A C 1
ATOM 1107 O O . LYS A 1 142 ? -2.972 6.731 -14.776 1.00 95.56 142 LYS A O 1
ATOM 1112 N N . SER A 1 143 ? -1.168 5.889 -13.720 1.00 95.12 143 SER A N 1
ATOM 1113 C CA . SER A 1 143 ? -1.920 5.020 -12.811 1.00 95.12 143 SER A CA 1
ATOM 1114 C C . SER A 1 143 ? -2.857 5.812 -11.889 1.00 95.12 143 SER A C 1
ATOM 1116 O O . SER A 1 143 ? -4.032 5.458 -11.772 1.00 95.12 143 SER A O 1
ATOM 1118 N N . LEU A 1 144 ? -2.385 6.907 -11.278 1.00 94.19 144 LEU A N 1
ATOM 1119 C CA . LEU A 1 144 ? -3.200 7.771 -10.415 1.00 94.19 144 LEU A CA 1
ATOM 1120 C C . LEU A 1 144 ? -4.336 8.440 -11.195 1.00 94.19 144 LEU A C 1
ATOM 1122 O O . LEU A 1 144 ? -5.488 8.421 -10.753 1.00 94.19 144 LEU A O 1
ATOM 1126 N N . HIS A 1 145 ? -4.039 9.000 -12.371 1.00 94.25 145 HIS A N 1
ATOM 1127 C CA . HIS A 1 145 ? -5.032 9.661 -13.218 1.00 94.25 145 HIS A CA 1
ATOM 1128 C C . HIS A 1 145 ? -6.136 8.703 -13.674 1.00 94.25 145 HIS A C 1
ATOM 1130 O O . HIS A 1 145 ? -7.313 9.078 -13.652 1.00 94.25 145 HIS A O 1
ATOM 1136 N N . ALA A 1 146 ? -5.789 7.460 -14.016 1.00 94.75 146 ALA A N 1
ATOM 1137 C CA . ALA A 1 146 ? -6.768 6.437 -14.377 1.00 94.75 146 ALA A CA 1
ATOM 1138 C C . ALA A 1 146 ? -7.736 6.109 -13.222 1.00 94.75 146 ALA A C 1
ATOM 1140 O O . ALA A 1 146 ? -8.899 5.783 -13.464 1.00 94.75 146 ALA A O 1
ATOM 1141 N N . MET A 1 147 ? -7.292 6.256 -11.969 1.00 95.00 147 MET A N 1
ATOM 1142 C CA . MET A 1 147 ? -8.103 5.982 -10.778 1.00 95.00 147 MET A CA 1
ATOM 1143 C C . MET A 1 147 ? -8.958 7.156 -10.293 1.00 95.00 147 MET A C 1
ATOM 1145 O O . MET A 1 147 ? -9.798 6.972 -9.408 1.00 95.00 147 MET A O 1
ATOM 1149 N N . VAL A 1 148 ? -8.832 8.347 -10.886 1.00 94.31 148 VAL A N 1
ATOM 1150 C CA . VAL A 1 148 ? -9.579 9.548 -10.467 1.00 94.31 148 VAL A CA 1
ATOM 1151 C C . VAL A 1 148 ? -11.099 9.334 -10.384 1.00 94.31 148 VAL A C 1
ATOM 1153 O O . VAL A 1 148 ? -11.688 9.765 -9.385 1.00 94.31 148 VAL A O 1
ATOM 1156 N N . PRO A 1 149 ? -11.779 8.684 -11.354 1.00 94.12 149 PRO A N 1
ATOM 1157 C CA . PRO A 1 149 ? -13.223 8.455 -11.258 1.00 94.12 149 PRO A CA 1
ATOM 1158 C C . PRO A 1 149 ? -13.606 7.633 -10.020 1.00 94.12 149 PRO A C 1
ATOM 1160 O O . PRO A 1 149 ? -14.533 7.990 -9.289 1.00 94.12 149 PRO A O 1
ATOM 1163 N N . GLU A 1 150 ? -12.850 6.570 -9.750 1.00 93.19 150 GLU A N 1
ATOM 1164 C CA . GLU A 1 150 ? -13.082 5.668 -8.624 1.00 93.19 150 GLU A CA 1
ATOM 1165 C C . GLU A 1 150 ? -12.792 6.350 -7.282 1.00 93.19 150 GLU A C 1
ATOM 1167 O O . GLU A 1 150 ? -13.594 6.277 -6.347 1.00 93.19 150 GLU A O 1
ATOM 1172 N N . MET A 1 151 ? -11.696 7.100 -7.206 1.00 93.19 151 MET A N 1
ATOM 1173 C CA . MET A 1 151 ? -11.329 7.895 -6.035 1.00 93.19 151 MET A CA 1
ATOM 1174 C C . MET A 1 151 ? -12.368 8.975 -5.715 1.00 93.19 151 MET A C 1
ATOM 1176 O O . MET A 1 151 ? -12.694 9.201 -4.550 1.00 93.19 151 MET A O 1
ATOM 1180 N N . ARG A 1 152 ? -12.942 9.634 -6.732 1.00 93.88 152 ARG A N 1
ATOM 1181 C CA . ARG A 1 152 ? -14.037 10.601 -6.534 1.00 93.88 152 ARG A CA 1
ATOM 1182 C C . ARG A 1 152 ? -15.290 9.918 -5.986 1.00 93.88 152 ARG A C 1
ATOM 1184 O O . ARG A 1 152 ? -15.919 10.462 -5.076 1.00 93.88 152 ARG A O 1
ATOM 1191 N N . ARG A 1 153 ? -15.625 8.726 -6.492 1.00 94.12 153 ARG A N 1
ATOM 1192 C CA . ARG A 1 153 ? -16.771 7.921 -6.035 1.00 94.12 153 ARG A CA 1
ATOM 1193 C C . ARG A 1 153 ? -16.621 7.483 -4.576 1.00 94.12 153 ARG A C 1
ATOM 1195 O O . ARG A 1 153 ? -17.573 7.573 -3.803 1.00 94.12 153 ARG A O 1
ATOM 1202 N N . THR A 1 154 ? -15.421 7.061 -4.191 1.00 93.50 154 THR A N 1
ATOM 1203 C CA . THR A 1 154 ? -15.108 6.519 -2.857 1.00 93.50 154 THR A CA 1
ATOM 1204 C C . THR A 1 154 ? -14.549 7.559 -1.882 1.00 93.50 154 THR A C 1
ATOM 1206 O O . THR A 1 154 ? -14.303 7.252 -0.717 1.00 93.50 154 THR A O 1
ATOM 1209 N N . ARG A 1 155 ? -14.440 8.833 -2.286 1.00 93.06 155 ARG A N 1
ATOM 1210 C CA . ARG A 1 155 ? -13.820 9.926 -1.513 1.00 93.06 155 ARG A CA 1
ATOM 1211 C C . ARG A 1 155 ? -14.243 10.000 -0.043 1.00 93.06 155 ARG A C 1
ATOM 1213 O O . ARG A 1 155 ? -13.416 10.287 0.817 1.00 93.06 155 ARG A O 1
ATOM 1220 N N . LYS A 1 156 ? -15.530 9.782 0.259 1.00 93.44 156 LYS A N 1
ATOM 1221 C CA . LYS A 1 156 ? -16.057 9.839 1.638 1.00 93.44 156 LYS A CA 1
ATOM 1222 C C . LYS A 1 156 ? -15.588 8.666 2.503 1.00 93.44 156 LYS A C 1
ATOM 1224 O O . LYS A 1 156 ? -15.426 8.855 3.708 1.00 93.44 156 LYS A O 1
ATOM 1229 N N . GLN A 1 157 ? -15.389 7.493 1.898 1.00 94.44 157 GLN A N 1
ATOM 1230 C CA . GLN A 1 157 ? -14.855 6.308 2.568 1.00 94.44 157 GLN A CA 1
ATOM 1231 C C . GLN A 1 157 ? -13.406 6.546 2.992 1.00 94.44 157 GLN A C 1
ATOM 1233 O O . GLN A 1 157 ? -13.045 6.215 4.112 1.00 94.44 157 GLN A O 1
ATOM 1238 N N . PHE A 1 158 ? -12.614 7.219 2.157 1.00 95.44 158 PHE A N 1
ATOM 1239 C CA . PHE A 1 158 ? -11.197 7.499 2.414 1.00 95.44 158 PHE A CA 1
ATOM 1240 C C . PHE A 1 158 ? -10.940 8.928 2.899 1.00 95.44 158 PHE A C 1
ATOM 1242 O O . PHE A 1 158 ? -9.900 9.526 2.640 1.00 95.44 158 PHE A O 1
ATOM 1249 N N . ALA A 1 159 ? -11.895 9.513 3.624 1.00 93.69 159 ALA A N 1
ATOM 1250 C CA . ALA A 1 159 ? -11.736 10.860 4.173 1.00 93.69 159 ALA A CA 1
ATOM 1251 C C . ALA A 1 159 ? -10.665 10.947 5.283 1.00 93.69 159 ALA A C 1
ATOM 1253 O O . ALA A 1 159 ? -10.318 12.051 5.689 1.00 93.69 159 ALA A O 1
ATOM 1254 N N . ALA A 1 160 ? -10.166 9.807 5.775 1.00 93.88 160 ALA A N 1
ATOM 1255 C CA . ALA A 1 160 ? -9.029 9.728 6.693 1.00 93.88 160 ALA A CA 1
ATOM 1256 C C . ALA A 1 160 ? -7.665 9.702 5.971 1.00 93.88 160 ALA A C 1
ATOM 1258 O O . ALA A 1 160 ? -6.641 9.829 6.639 1.00 93.88 160 ALA A O 1
ATOM 1259 N N . SER A 1 161 ? -7.653 9.565 4.638 1.00 94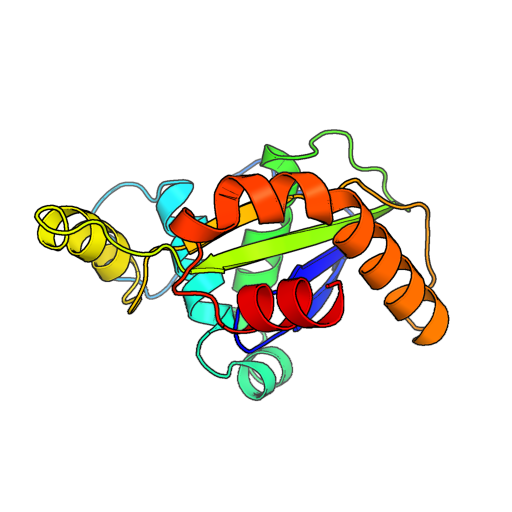.50 161 SER A N 1
ATOM 1260 C CA . SER A 1 161 ? -6.446 9.656 3.811 1.00 94.50 161 SER A CA 1
ATOM 1261 C C . SER A 1 161 ? -6.253 11.068 3.281 1.00 94.50 161 SER A C 1
ATOM 1263 O O . SER A 1 161 ? -6.918 11.487 2.330 1.00 94.50 161 SER A O 1
ATOM 1265 N N . SER A 1 162 ? -5.358 11.817 3.911 1.00 91.88 162 SER A N 1
ATOM 1266 C CA . SER A 1 162 ? -5.068 13.209 3.582 1.00 91.88 162 SER A CA 1
ATOM 1267 C C . SER A 1 162 ? -4.391 13.353 2.219 1.00 91.88 162 SER A C 1
ATOM 1269 O O . SER A 1 162 ? -4.811 14.223 1.450 1.00 91.88 162 SER A O 1
ATOM 1271 N N . GLY A 1 163 ? -3.468 12.448 1.869 1.00 89.81 163 GLY A N 1
ATOM 1272 C CA . GLY A 1 163 ? -2.807 12.431 0.558 1.00 89.81 163 GLY A CA 1
ATOM 1273 C C . GLY A 1 163 ? -3.813 12.328 -0.590 1.00 89.81 163 GLY A C 1
ATOM 1274 O O . GLY A 1 163 ? -3.798 13.136 -1.520 1.00 89.81 163 GLY A O 1
ATOM 1275 N N . LEU A 1 164 ? -4.801 11.434 -0.461 1.00 91.56 164 LEU A N 1
ATOM 1276 C CA . LEU A 1 164 ? -5.893 11.323 -1.431 1.00 91.56 164 LEU A CA 1
ATOM 1277 C C . LEU A 1 164 ? -6.733 12.605 -1.518 1.00 91.56 164 LEU A C 1
ATOM 1279 O O . LEU A 1 164 ? -7.097 13.038 -2.614 1.00 91.56 164 LEU A O 1
ATOM 1283 N N . GLN A 1 165 ? -7.080 13.214 -0.377 1.00 93.50 165 GLN A N 1
ATOM 1284 C CA . GLN A 1 165 ? -7.875 14.446 -0.387 1.00 93.50 165 GLN A CA 1
ATOM 1285 C C . GLN A 1 165 ? -7.123 15.597 -1.062 1.00 93.50 165 GLN A C 1
ATOM 1287 O O . GLN A 1 165 ? -7.745 16.379 -1.785 1.00 93.50 165 GLN A O 1
ATOM 1292 N N . GLN A 1 166 ? -5.810 15.696 -0.843 1.00 92.25 166 GLN A N 1
ATOM 1293 C CA . GLN A 1 166 ? -4.958 16.694 -1.480 1.00 92.25 166 GLN 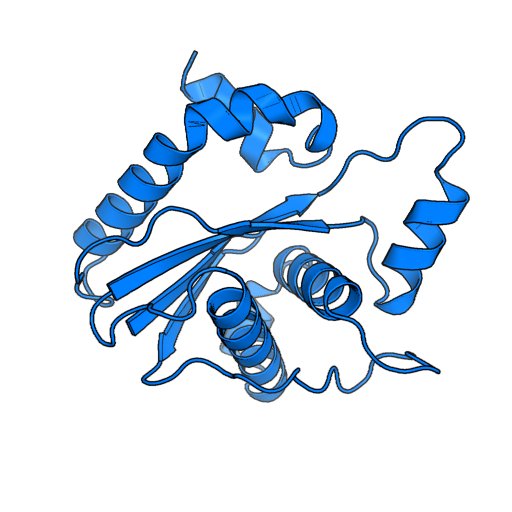A CA 1
ATOM 1294 C C . GLN A 1 166 ? -4.842 16.443 -2.985 1.00 92.25 166 GLN A C 1
ATOM 1296 O O . GLN A 1 166 ? -5.079 17.364 -3.763 1.00 92.25 166 GLN A O 1
ATOM 1301 N N . PHE A 1 167 ? -4.583 15.200 -3.398 1.00 90.69 167 PHE A N 1
ATOM 1302 C CA . PHE A 1 167 ? -4.538 14.813 -4.808 1.00 90.69 167 PHE A CA 1
ATOM 1303 C C . PHE A 1 167 ? -5.834 15.189 -5.540 1.00 90.69 167 PHE A C 1
ATOM 1305 O O . PHE A 1 167 ? -5.809 15.916 -6.530 1.00 90.69 167 PHE A O 1
ATOM 1312 N N . LEU A 1 168 ? -6.992 14.793 -5.001 1.00 92.12 168 LEU A N 1
ATOM 1313 C CA . LEU A 1 168 ? -8.289 15.110 -5.607 1.00 92.12 168 LEU A CA 1
ATOM 1314 C C . LEU A 1 168 ? -8.596 16.613 -5.647 1.00 92.12 168 LEU A C 1
ATOM 1316 O O . LEU A 1 168 ? -9.325 17.046 -6.540 1.00 92.12 168 LEU A O 1
ATOM 1320 N N . LYS A 1 169 ? -8.074 17.394 -4.693 1.00 91.69 169 LYS A N 1
ATOM 1321 C CA . LYS A 1 169 ? -8.208 18.857 -4.659 1.00 91.69 169 LYS A CA 1
ATOM 1322 C C . LYS A 1 169 ? -7.315 19.541 -5.698 1.00 91.69 169 LYS A C 1
ATOM 1324 O O . LYS A 1 169 ? -7.715 20.553 -6.250 1.00 91.69 169 LYS A O 1
ATOM 1329 N N . ASN A 1 170 ? -6.136 18.997 -5.986 1.00 90.00 170 ASN A N 1
ATOM 1330 C CA . ASN A 1 170 ? -5.240 19.554 -7.004 1.00 90.00 170 ASN A CA 1
ATOM 1331 C C . ASN A 1 170 ? -5.743 19.298 -8.439 1.00 90.00 170 ASN A C 1
ATOM 1333 O O . ASN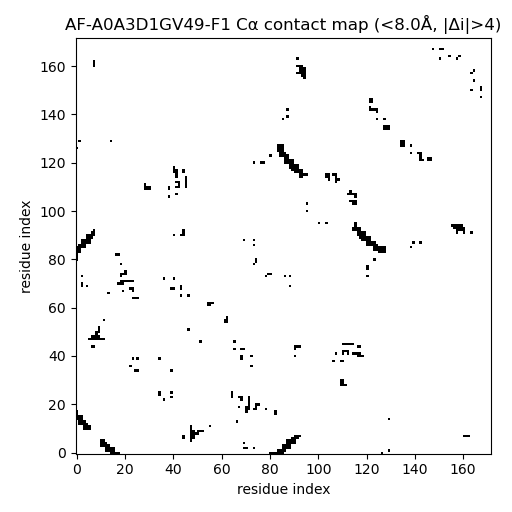 A 1 170 ? -5.287 19.944 -9.375 1.00 90.00 170 ASN A O 1
ATOM 1337 N N . LEU A 1 171 ? -6.689 18.368 -8.607 1.00 83.12 171 LEU A N 1
ATOM 1338 C CA . LEU A 1 171 ? -7.347 18.047 -9.879 1.00 83.12 171 LEU A CA 1
ATOM 1339 C C . LEU A 1 171 ? -8.641 18.837 -10.141 1.00 83.12 171 LEU A C 1
ATOM 1341 O O . LEU A 1 171 ? -9.289 18.601 -11.166 1.00 83.12 171 LEU A O 1
ATOM 1345 N N . SER A 1 172 ? -9.092 19.657 -9.186 1.00 62.91 172 SER A N 1
ATOM 1346 C CA . SER A 1 172 ? -10.323 20.459 -9.275 1.00 62.91 172 SER A CA 1
ATOM 1347 C C . SER A 1 172 ? -10.015 21.915 -9.562 1.00 62.91 172 SER A C 1
ATOM 1349 O O . SER A 1 172 ? -10.722 22.483 -10.418 1.00 62.91 172 SER A O 1
#

Solvent-accessible surface area (backbone atoms only — not comparable to full-atom values): 9566 Å² total; per-residue (Å²): 37,36,48,34,41,36,33,69,71,29,72,51,71,48,80,45,87,67,67,34,91,63,83,66,79,69,83,96,50,85,58,90,63,85,86,47,73,66,51,50,43,26,36,51,26,38,49,25,55,64,70,33,62,67,46,51,74,74,32,64,68,58,32,51,46,52,52,43,43,50,28,23,55,42,31,78,73,44,72,82,67,52,63,58,25,30,36,43,37,39,33,40,30,44,45,74,55,87,97,43,51,71,64,49,47,59,57,13,55,50,59,71,28,96,48,40,41,45,79,46,73,38,65,70,43,70,67,62,53,86,92,35,69,67,48,46,51,50,51,50,50,53,30,54,61,72,39,45,68,59,49,65,74,44,40,75,49,35,64,60,22,60,56,59,55,50,54,60,56,77,76,106

Nearest PDB structures (foldseek):
  8bij-assembly1_B  TM=2.748E-01  e=7.711E+00  Photorhabdus laumondii subsp. laumondii TTO1
  8ag6-assembly1_B  TM=2.629E-01  e=7.238E+00  Homo sapiens

pLDDT: mean 92.92, std 5.14, range [62.91, 98.06]

Secondary structure (DSSP, 8-state):
-EEEEE-SS-EEEEE-S----SPPP-TT----S---HHHHHHHHHHHTTS--HHHHHH-HHHHHHHHHHHHHHHHHH-TT--TT-EEEEEEEEEPPPTT-HHHHHHHHHTTT-SSEEEEEEPPPB----TT-HHHHHHHHHHHHHHHHHHHHHHTTTTTT-HHHHHHHHHT-

Sequence (172 aa):
MIVRLMGEIDIHSFRTDSLLSDRPSLDGLPIKDTVTDGDVINWLGWALDSGAADRLEDDEMFRGQVESAGRYLASLRQPDLGVDQFIMLLILRERWPVGSKARFKAVADRVGASHTYHLIACPMQDAVDFDDDEEMSSAEAKSLHAMVPEMRRTRKQFAASSGLQQFLKNLS